Protein AF-A0AA40YHK8-F1 (afdb_monomer)

Solvent-accessible surface area (backbone atoms only — not comparable to full-atom values): 3508 Å² total; per-residue (Å²): 131,86,81,69,84,70,78,86,46,60,82,40,64,44,44,35,76,85,72,47,48,35,31,32,72,38,83,44,82,92,63,32,28,39,31,24,29,71,94,42,62,89,53,57,49,81,38,39,68,65,55,52,50,55,38,50,74,59,81

pLDDT: mean 82.91, std 14.19, range [38.75, 94.25]

Radius of gyration: 11.02 Å; Cα contacts (8 Å, |Δi|>4): 92; chains: 1; bounding box: 26×22×26 Å

Nearest PDB structures (foldseek):
  2rqt-assembly1_A  TM=6.829E-01  e=2.923E-01  Homo sapiens
  8hlo-assembly1_A  TM=7.283E-01  e=6.411E-01  Mus musculus
  2rqu-assembly1_A  TM=6.723E-01  e=5.348E-01  Homo sapiens
  7ohr-assembly1_M  TM=6.483E-01  e=7.685E-01  Saccharomyces cerevisiae S288C
  1nqn-assembly1_A-2  TM=4.695E-01  e=3.479E+00  Gallus gallus

Secondary structure (DSSP, 8-state):
---------TT-EEE-TTS-EEEEEEEETTTEEEEEESS-TT-EEEEEHHHHHHHHTT-

Mean predicted aligned error: 5.96 Å

Structure (mmCIF, N/CA/C/O backbone):
data_AF-A0AA40YHK8-F1
#
_entry.id   AF-A0AA40YHK8-F1
#
loop_
_atom_site.group_PDB
_atom_site.id
_atom_site.type_symbol
_atom_site.label_atom_id
_atom_site.label_alt_id
_atom_site.label_comp_id
_atom_site.label_asym_id
_atom_site.label_entity_id
_atom_site.label_seq_id
_atom_site.pdbx_PDB_ins_code
_atom_site.Cartn_x
_atom_site.Cartn_y
_atom_site.Cartn_z
_atom_site.occupancy
_atom_site.B_iso_or_equiv
_atom_site.auth_seq_id
_atom_site.auth_comp_id
_atom_site.auth_asym_id
_atom_site.auth_atom_id
_atom_site.pdbx_PDB_model_num
ATOM 1 N N . MET A 1 1 ? -12.167 16.557 -9.562 1.00 40.69 1 MET A N 1
ATOM 2 C CA . MET A 1 1 ? -11.398 15.765 -8.577 1.00 40.69 1 MET A CA 1
ATOM 3 C C . MET A 1 1 ? -10.141 15.293 -9.285 1.00 40.69 1 MET A C 1
ATOM 5 O O . MET A 1 1 ? -10.256 14.537 -10.239 1.00 40.69 1 MET A O 1
ATOM 9 N N . ALA A 1 2 ? -8.984 15.875 -8.959 1.00 38.75 2 ALA A N 1
ATOM 10 C CA . ALA A 1 2 ? -7.750 15.658 -9.710 1.00 38.75 2 ALA A CA 1
ATOM 11 C C . ALA A 1 2 ? -7.307 14.198 -9.574 1.00 38.75 2 ALA A C 1
ATOM 13 O O . ALA A 1 2 ? -6.949 13.749 -8.487 1.00 38.75 2 ALA A O 1
ATOM 14 N N . GLN A 1 3 ? -7.350 13.467 -10.684 1.00 45.97 3 GLN A N 1
ATOM 15 C CA . GLN A 1 3 ? -6.761 12.144 -10.806 1.00 45.97 3 GLN A CA 1
ATOM 16 C C . GLN A 1 3 ? -5.243 12.341 -10.826 1.00 45.97 3 GLN A C 1
ATOM 18 O O . GLN A 1 3 ? -4.618 12.443 -11.878 1.00 45.97 3 GLN A O 1
ATOM 23 N N . GLN A 1 4 ? -4.653 12.509 -9.640 1.00 45.59 4 GLN A N 1
ATOM 24 C CA . GLN A 1 4 ? -3.212 12.426 -9.489 1.00 45.59 4 GLN A CA 1
ATOM 25 C C . GLN A 1 4 ? -2.832 11.001 -9.872 1.00 45.59 4 GLN A C 1
ATOM 27 O O . GLN A 1 4 ? -3.089 10.049 -9.135 1.00 45.59 4 GLN A O 1
ATOM 32 N N . SER A 1 5 ? -2.202 10.858 -11.032 1.00 47.44 5 SER A N 1
ATOM 33 C CA . SER A 1 5 ? -1.256 9.781 -11.300 1.00 47.44 5 SER A CA 1
ATOM 34 C C . SER A 1 5 ? -0.117 9.905 -10.284 1.00 47.44 5 SER A C 1
ATOM 36 O O . SER A 1 5 ? 0.971 10.361 -10.614 1.00 47.44 5 SER A O 1
ATOM 38 N N . ALA A 1 6 ? -0.400 9.611 -9.013 1.00 57.69 6 ALA A N 1
ATOM 39 C CA . ALA A 1 6 ? 0.542 9.757 -7.924 1.00 57.69 6 ALA A CA 1
ATOM 40 C C . ALA A 1 6 ? 1.649 8.723 -8.136 1.00 57.69 6 ALA A C 1
ATOM 42 O O . ALA A 1 6 ? 1.429 7.505 -8.086 1.00 57.69 6 ALA A O 1
ATOM 43 N N . THR A 1 7 ? 2.836 9.218 -8.466 1.00 74.38 7 THR A N 1
ATOM 44 C CA . THR A 1 7 ? 4.071 8.445 -8.427 1.00 74.38 7 THR A CA 1
ATOM 45 C C . THR A 1 7 ? 4.222 7.892 -7.014 1.00 74.38 7 THR A C 1
ATOM 47 O O . THR A 1 7 ? 4.189 8.658 -6.057 1.00 74.38 7 THR A O 1
ATOM 50 N N . ILE A 1 8 ? 4.346 6.569 -6.877 1.00 84.19 8 ILE A N 1
ATOM 51 C CA . ILE A 1 8 ? 4.585 5.958 -5.567 1.00 84.19 8 ILE A CA 1
ATOM 52 C C . ILE A 1 8 ? 6.049 6.186 -5.213 1.00 84.19 8 ILE A C 1
ATOM 54 O O . ILE A 1 8 ? 6.953 5.766 -5.941 1.00 84.19 8 ILE A O 1
ATOM 58 N N . ASP A 1 9 ? 6.256 6.847 -4.086 1.00 83.12 9 ASP A N 1
ATOM 59 C CA . ASP A 1 9 ? 7.544 7.220 -3.519 1.00 83.12 9 ASP A CA 1
ATOM 60 C C . ASP A 1 9 ? 7.565 6.947 -2.003 1.00 83.12 9 ASP A C 1
ATOM 62 O O . ASP A 1 9 ? 6.588 6.467 -1.426 1.00 83.12 9 ASP A O 1
ATOM 66 N N . SER A 1 10 ? 8.672 7.264 -1.330 1.00 81.06 10 SER A N 1
ATOM 67 C CA . SER A 1 10 ? 8.822 7.093 0.125 1.00 81.06 10 SER A CA 1
ATOM 68 C C . SER A 1 10 ? 7.926 8.005 0.976 1.00 81.06 10 SER A C 1
ATOM 70 O O . SER A 1 10 ? 7.862 7.839 2.191 1.00 81.06 10 SER A O 1
ATOM 72 N N . LYS A 1 11 ? 7.215 8.965 0.372 1.00 84.62 11 LYS A N 1
ATOM 73 C CA . LYS A 1 11 ? 6.217 9.806 1.052 1.00 84.62 11 LYS A CA 1
ATOM 74 C C . LYS A 1 11 ? 4.806 9.241 0.914 1.00 84.62 11 LYS A C 1
ATOM 76 O O . LYS A 1 11 ? 3.887 9.734 1.569 1.00 84.62 11 LYS A O 1
ATOM 81 N N . THR A 1 12 ? 4.629 8.208 0.094 1.00 89.12 12 THR A N 1
ATOM 82 C CA . THR A 1 12 ? 3.332 7.580 -0.132 1.00 89.12 12 THR A CA 1
ATOM 83 C C . THR A 1 12 ? 2.852 6.879 1.136 1.00 89.12 12 THR A C 1
ATOM 85 O O . THR A 1 12 ? 3.512 5.989 1.680 1.00 89.12 12 THR A O 1
ATOM 88 N N . ARG A 1 13 ? 1.671 7.297 1.593 1.00 91.44 13 ARG A N 1
ATOM 89 C CA . ARG A 1 13 ? 0.954 6.770 2.755 1.00 91.44 13 ARG A CA 1
ATOM 90 C C . ARG A 1 13 ? -0.491 6.528 2.360 1.00 91.44 13 ARG A C 1
ATOM 92 O O . ARG A 1 13 ? -1.052 7.311 1.597 1.00 91.44 13 ARG A O 1
ATOM 99 N N . TRP A 1 14 ? -1.088 5.465 2.875 1.00 90.50 14 TRP A N 1
ATOM 100 C CA . TRP A 1 14 ? -2.493 5.165 2.627 1.00 90.50 14 TRP A CA 1
ATOM 101 C C . TRP A 1 14 ? -3.116 4.392 3.777 1.00 90.50 14 TRP A C 1
ATOM 103 O O . TRP A 1 14 ? -2.417 3.754 4.558 1.00 90.50 14 TRP A O 1
ATOM 113 N N . GLN A 1 15 ? -4.441 4.431 3.861 1.00 90.25 15 GLN A N 1
ATOM 114 C CA . GLN A 1 15 ? -5.204 3.603 4.782 1.00 90.25 15 GLN A CA 1
ATOM 115 C C . GLN A 1 15 ? -5.785 2.412 4.018 1.00 90.25 15 GLN A C 1
ATOM 117 O O . GLN A 1 15 ? -6.268 2.567 2.898 1.00 90.25 15 GLN A O 1
ATOM 122 N N . ASP A 1 16 ? -5.692 1.209 4.581 1.00 86.19 16 ASP A N 1
ATOM 123 C CA . ASP A 1 16 ? -6.354 0.038 4.007 1.00 86.19 16 ASP A CA 1
ATOM 124 C C . ASP A 1 16 ? -7.815 -0.090 4.470 1.00 86.19 16 ASP A C 1
ATOM 126 O O . ASP A 1 16 ? -8.263 0.591 5.390 1.00 86.19 16 ASP A O 1
ATOM 130 N N . LYS A 1 17 ? -8.549 -1.040 3.880 1.00 82.44 17 LYS A N 1
ATOM 131 C CA . LYS A 1 17 ? -9.955 -1.350 4.211 1.00 82.44 17 LYS A CA 1
ATOM 132 C C . LYS A 1 17 ? -10.237 -1.635 5.689 1.00 82.44 17 LYS A C 1
ATOM 134 O O . LYS A 1 17 ? -11.392 -1.635 6.098 1.00 82.44 17 LYS A O 1
ATOM 139 N N . LYS A 1 18 ? -9.214 -1.971 6.477 1.00 84.75 18 LYS A N 1
ATOM 140 C CA . LYS A 1 18 ? -9.337 -2.260 7.911 1.00 84.75 18 LYS A CA 1
ATOM 141 C C . LYS A 1 18 ? -9.007 -1.035 8.770 1.00 84.75 18 LYS A C 1
ATOM 143 O O . LYS A 1 18 ? -8.862 -1.183 9.979 1.00 84.75 18 LYS A O 1
ATOM 148 N N . GLY A 1 19 ? -8.843 0.1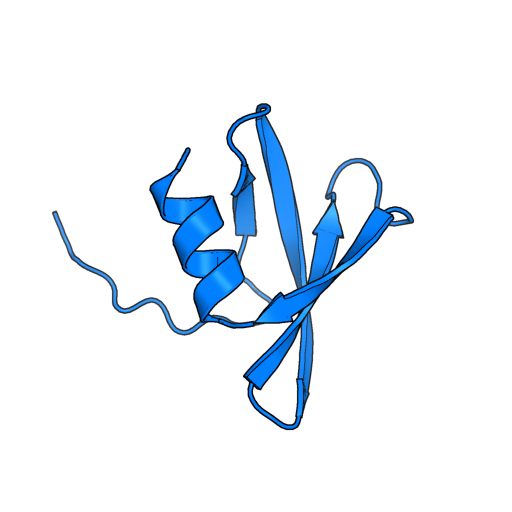43 8.164 1.00 87.00 19 GLY A N 1
ATOM 149 C CA . GLY A 1 19 ? -8.477 1.375 8.856 1.00 87.00 19 GLY A CA 1
ATOM 150 C C . GLY A 1 19 ? -6.993 1.459 9.224 1.00 87.00 19 GLY A C 1
ATOM 151 O O . GLY A 1 19 ? -6.614 2.333 9.997 1.00 87.00 19 GLY A O 1
ATOM 152 N N . ARG A 1 20 ? -6.135 0.565 8.708 1.00 89.81 20 ARG A N 1
ATOM 153 C CA . ARG A 1 20 ? -4.712 0.541 9.076 1.00 89.81 20 ARG A CA 1
ATOM 154 C C . ARG A 1 20 ? -3.901 1.436 8.151 1.00 89.81 20 ARG A C 1
ATOM 156 O O . ARG A 1 20 ? -4.014 1.312 6.931 1.00 89.81 20 ARG A O 1
ATOM 163 N N . THR A 1 21 ? -3.052 2.283 8.725 1.00 92.06 21 THR A N 1
ATOM 164 C CA . THR A 1 21 ? -2.197 3.199 7.962 1.00 92.06 21 THR A CA 1
ATOM 165 C C . THR A 1 21 ? -0.897 2.515 7.557 1.00 92.06 21 THR A C 1
ATOM 167 O O . THR A 1 21 ? -0.113 2.079 8.400 1.00 92.06 21 THR A O 1
ATOM 170 N N . TRP A 1 22 ? -0.664 2.441 6.253 1.00 92.94 22 TRP A N 1
ATOM 171 C CA . TRP A 1 22 ? 0.554 1.952 5.626 1.00 92.94 22 TRP A CA 1
ATOM 172 C C . TRP A 1 22 ? 1.373 3.110 5.071 1.00 92.94 22 TRP A C 1
ATOM 174 O O . TRP A 1 22 ? 0.833 4.125 4.625 1.00 92.94 22 TRP A O 1
ATOM 184 N N . AR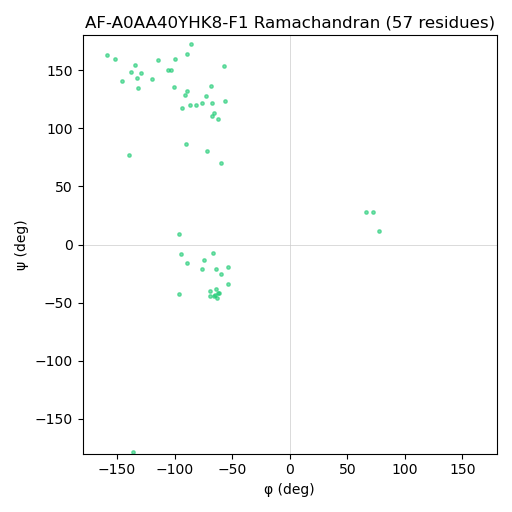G A 1 23 ? 2.691 2.932 5.050 1.00 93.25 23 ARG A N 1
ATOM 185 C CA . ARG A 1 23 ? 3.627 3.859 4.413 1.00 93.25 23 ARG A CA 1
ATOM 186 C C . ARG A 1 23 ? 4.706 3.113 3.647 1.00 93.25 23 ARG A C 1
ATOM 188 O O . ARG A 1 23 ? 5.120 2.028 4.061 1.00 93.25 23 ARG A O 1
ATOM 195 N N . VAL A 1 24 ? 5.193 3.711 2.567 1.00 92.88 24 VAL A N 1
ATOM 196 C CA . VAL A 1 24 ? 6.416 3.254 1.901 1.00 92.88 24 VAL A CA 1
ATOM 197 C C . VAL A 1 24 ? 7.617 3.631 2.768 1.00 92.88 24 VAL A C 1
ATOM 199 O O . VAL A 1 24 ? 7.769 4.778 3.173 1.00 92.88 24 VAL A O 1
ATOM 202 N N . ILE A 1 25 ? 8.460 2.650 3.065 1.00 92.06 25 ILE A N 1
ATOM 203 C CA . ILE A 1 25 ? 9.717 2.810 3.801 1.00 92.06 25 ILE A CA 1
ATOM 204 C C . ILE A 1 25 ? 10.880 2.931 2.822 1.00 92.06 25 ILE A C 1
ATOM 206 O O . ILE A 1 25 ? 11.750 3.778 2.993 1.00 92.06 25 ILE A O 1
ATOM 210 N N . GLU A 1 26 ? 10.870 2.106 1.775 1.00 90.69 26 GLU A N 1
ATOM 211 C CA . GLU A 1 26 ? 11.966 2.024 0.817 1.00 90.69 26 GLU A CA 1
ATOM 212 C C . GLU A 1 26 ? 11.438 1.736 -0.589 1.00 90.69 26 GLU A C 1
ATOM 214 O O . GLU A 1 26 ? 10.510 0.941 -0.770 1.00 90.69 26 GLU A O 1
ATOM 219 N N . ASN A 1 27 ? 12.037 2.386 -1.587 1.00 89.62 27 ASN A N 1
ATOM 220 C CA . ASN A 1 27 ? 11.829 2.071 -2.994 1.00 89.62 27 ASN A CA 1
ATOM 221 C C . ASN A 1 27 ? 12.929 1.101 -3.429 1.00 89.62 27 ASN A C 1
ATOM 223 O O . ASN A 1 27 ? 14.111 1.433 -3.378 1.00 89.62 27 ASN A O 1
ATOM 227 N N . LEU A 1 28 ? 12.524 -0.098 -3.825 1.00 87.31 28 LEU A N 1
ATOM 228 C CA . LEU A 1 28 ? 13.417 -1.162 -4.247 1.00 87.31 28 LEU A CA 1
ATOM 229 C C . LEU A 1 28 ? 13.474 -1.214 -5.771 1.00 87.31 28 LEU A C 1
ATOM 231 O O . LEU A 1 28 ? 12.568 -0.789 -6.492 1.00 87.31 28 LEU A O 1
ATOM 235 N N . HIS A 1 29 ? 14.537 -1.825 -6.280 1.00 83.00 29 HIS A N 1
ATOM 236 C CA . HIS A 1 29 ? 14.674 -2.071 -7.709 1.00 83.00 29 HIS A CA 1
ATOM 237 C C . HIS A 1 29 ? 13.487 -2.883 -8.264 1.00 83.00 29 HIS A C 1
ATOM 239 O O . HIS A 1 29 ? 12.846 -3.664 -7.557 1.00 83.00 29 HIS A O 1
ATOM 245 N N . PHE A 1 30 ? 13.218 -2.712 -9.561 1.00 83.06 30 PHE A N 1
ATOM 246 C CA . PHE A 1 30 ? 12.154 -3.414 -10.293 1.00 83.06 30 PHE A CA 1
ATOM 247 C C . PHE A 1 30 ? 10.716 -3.063 -9.869 1.00 83.06 30 PHE A C 1
ATOM 249 O O . PHE A 1 30 ? 9.807 -3.877 -10.027 1.00 83.06 30 PHE A O 1
ATOM 256 N N . GLY A 1 31 ? 10.482 -1.849 -9.357 1.00 82.19 31 GLY A N 1
ATOM 257 C CA . GLY A 1 31 ? 9.125 -1.365 -9.061 1.00 82.19 31 GLY A CA 1
ATOM 258 C C . GLY A 1 31 ? 8.484 -2.041 -7.847 1.00 82.19 31 GLY A C 1
ATOM 259 O O . GLY A 1 31 ? 7.258 -2.187 -7.779 1.00 82.19 31 GLY A O 1
ATOM 260 N N . ARG A 1 32 ? 9.321 -2.483 -6.904 1.00 90.31 32 ARG A N 1
ATOM 261 C CA . ARG A 1 32 ? 8.908 -3.007 -5.602 1.00 90.31 32 ARG A CA 1
ATOM 262 C C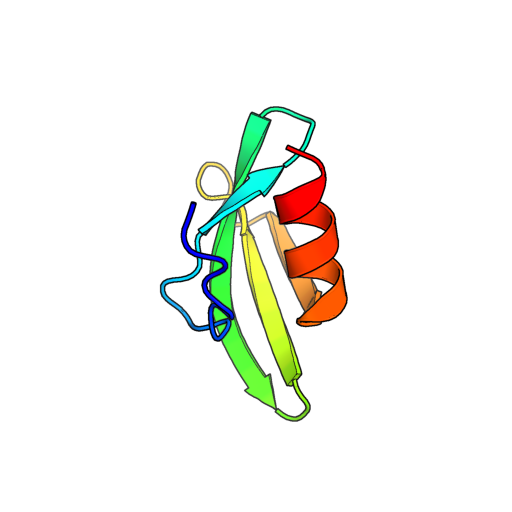 . ARG A 1 32 ? 9.142 -1.961 -4.526 1.00 90.31 32 ARG A C 1
ATOM 264 O O . ARG A 1 32 ? 10.060 -1.160 -4.609 1.00 90.31 32 ARG A O 1
ATOM 271 N N . TYR A 1 33 ? 8.324 -2.008 -3.490 1.00 92.62 33 TYR A N 1
ATOM 272 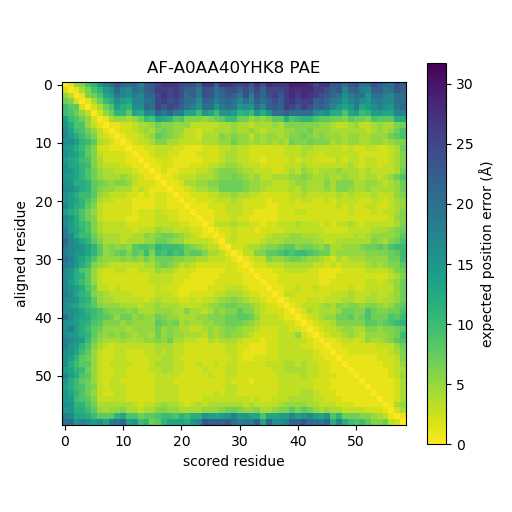C CA . TYR A 1 33 ? 8.379 -1.085 -2.371 1.00 92.62 33 TYR A CA 1
ATOM 273 C C . TYR A 1 33 ? 8.329 -1.890 -1.086 1.00 92.62 33 TYR A C 1
ATOM 275 O O . TYR A 1 33 ? 7.512 -2.804 -0.955 1.00 92.62 33 TYR A O 1
ATOM 283 N N . LEU A 1 34 ? 9.199 -1.558 -0.139 1.00 92.69 34 LEU A N 1
ATOM 284 C CA . LEU A 1 34 ? 9.042 -2.023 1.228 1.00 92.69 34 LEU A CA 1
ATOM 285 C C . LEU A 1 34 ? 8.034 -1.105 1.908 1.00 92.69 34 LEU A C 1
ATOM 287 O O . LEU A 1 34 ? 8.251 0.103 1.999 1.00 92.69 34 LEU A O 1
ATOM 291 N N . CYS A 1 35 ? 6.930 -1.667 2.376 1.00 93.19 35 CYS A N 1
ATOM 292 C CA . CYS A 1 35 ? 5.864 -0.928 3.035 1.00 93.19 35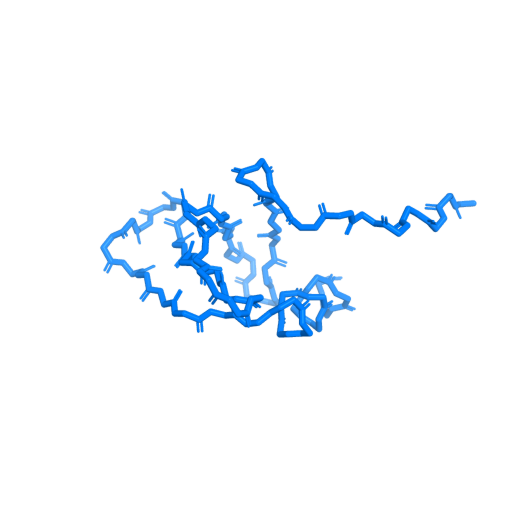 CYS A CA 1
ATOM 293 C C . CYS A 1 35 ? 5.683 -1.456 4.450 1.00 93.19 35 CYS A C 1
ATOM 295 O O . CYS A 1 35 ? 5.783 -2.659 4.673 1.00 93.19 35 CYS A O 1
ATOM 297 N N . ALA A 1 36 ? 5.403 -0.576 5.404 1.00 94.25 36 ALA A N 1
ATOM 298 C CA . ALA A 1 36 ? 5.161 -0.967 6.787 1.00 94.25 36 ALA A CA 1
ATOM 299 C C . ALA A 1 36 ? 3.938 -0.260 7.355 1.00 94.25 36 ALA A C 1
ATOM 301 O O . ALA A 1 36 ? 3.575 0.835 6.912 1.00 94.25 36 ALA A O 1
ATOM 302 N N . LEU A 1 37 ? 3.326 -0.894 8.351 1.00 93.12 37 LEU A N 1
ATOM 303 C CA . LEU A 1 37 ? 2.294 -0.261 9.156 1.00 93.12 37 LEU A CA 1
ATOM 304 C C . LEU A 1 37 ? 2.901 0.845 10.013 1.00 93.12 37 LEU A C 1
ATOM 306 O O . LEU A 1 37 ? 3.945 0.663 10.637 1.00 93.12 37 LEU A O 1
ATOM 310 N N . GLU A 1 38 ? 2.217 1.980 10.070 1.00 89.75 38 GLU A N 1
ATOM 311 C CA . GLU A 1 38 ? 2.660 3.126 10.856 1.00 89.75 38 GLU A CA 1
ATOM 312 C C . GLU A 1 38 ? 2.634 2.821 12.358 1.00 89.75 38 GLU A C 1
ATOM 314 O O . GLU A 1 38 ? 3.623 3.057 13.048 1.00 89.75 38 GLU A O 1
ATOM 319 N N . ASP A 1 39 ? 1.561 2.185 12.834 1.00 87.88 39 ASP A N 1
ATOM 320 C CA . ASP A 1 39 ? 1.400 1.807 14.245 1.00 87.88 39 ASP A CA 1
ATOM 321 C C . ASP A 1 39 ? 2.240 0.586 14.645 1.00 87.88 39 ASP A C 1
ATOM 323 O O . ASP A 1 39 ? 2.479 0.333 15.826 1.00 87.88 39 ASP A O 1
ATOM 327 N N . ARG A 1 40 ? 2.655 -0.228 13.666 1.00 87.69 40 ARG A N 1
ATOM 328 C CA . ARG A 1 40 ? 3.421 -1.462 13.893 1.00 87.69 40 ARG A CA 1
ATOM 329 C C . ARG A 1 40 ? 4.510 -1.619 12.833 1.00 87.69 40 ARG A C 1
ATOM 331 O O . ARG A 1 40 ? 4.366 -2.465 11.954 1.00 87.69 40 ARG A O 1
AT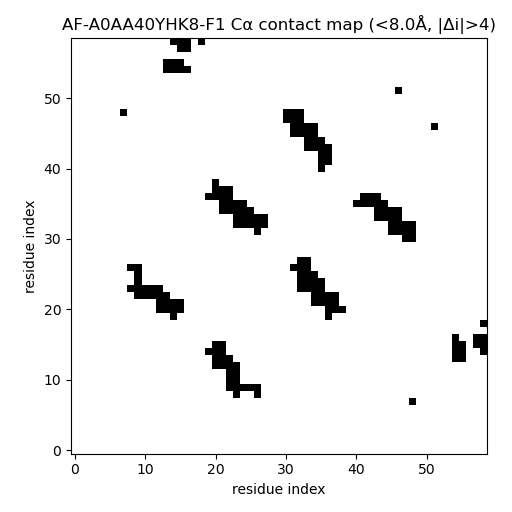OM 338 N N . PRO A 1 41 ? 5.629 -0.879 12.936 1.00 83.00 41 PRO A N 1
ATOM 339 C CA . PRO A 1 41 ? 6.686 -0.890 11.921 1.00 83.00 41 PRO A CA 1
ATOM 340 C C . PRO A 1 41 ? 7.324 -2.267 11.690 1.00 83.00 41 PRO A C 1
ATOM 342 O O . PRO A 1 41 ? 7.814 -2.541 10.600 1.00 83.00 41 PRO A O 1
ATOM 345 N N . ALA A 1 42 ? 7.287 -3.146 12.701 1.00 83.94 42 ALA A N 1
ATOM 346 C CA . ALA A 1 42 ? 7.735 -4.536 12.591 1.00 83.94 42 ALA A CA 1
ATOM 347 C C . ALA A 1 42 ? 6.886 -5.368 11.609 1.00 83.94 42 ALA A C 1
ATOM 349 O O . ALA A 1 42 ? 7.342 -6.394 11.113 1.00 83.94 42 ALA A O 1
ATOM 350 N N . LEU A 1 43 ? 5.657 -4.931 11.321 1.00 84.50 43 LEU A N 1
ATOM 351 C CA . LEU A 1 43 ? 4.812 -5.494 10.276 1.00 84.50 43 LEU A CA 1
ATOM 352 C C . LEU A 1 43 ? 5.086 -4.744 8.972 1.00 84.50 43 LEU A C 1
ATOM 354 O O . LEU A 1 43 ? 4.405 -3.773 8.629 1.00 84.50 43 LEU A O 1
ATOM 358 N N . SER A 1 44 ? 6.106 -5.215 8.261 1.00 90.50 44 SER A N 1
ATOM 359 C CA . SER A 1 44 ? 6.473 -4.752 6.929 1.00 90.50 44 SER A CA 1
ATOM 360 C C . SER A 1 44 ? 6.283 -5.850 5.880 1.00 90.50 44 SER A C 1
ATOM 362 O O . SER A 1 44 ? 6.196 -7.037 6.192 1.00 90.50 44 SER A O 1
ATOM 364 N N . GLY A 1 45 ? 6.159 -5.451 4.617 1.00 91.31 45 GLY A N 1
ATOM 365 C CA . GLY A 1 45 ? 6.019 -6.363 3.491 1.00 91.31 45 GLY A CA 1
ATOM 366 C C . GLY A 1 45 ? 6.403 -5.703 2.174 1.00 91.31 45 GLY A C 1
ATOM 367 O O . GLY A 1 45 ? 6.462 -4.478 2.071 1.00 91.31 45 GLY A O 1
ATOM 368 N N . TYR A 1 46 ? 6.648 -6.526 1.157 1.00 93.31 46 TYR A N 1
ATOM 369 C CA . TYR A 1 46 ? 6.969 -6.061 -0.190 1.00 93.31 46 TYR A CA 1
ATOM 370 C C . TYR A 1 46 ? 5.708 -5.921 -1.032 1.00 93.31 46 TYR A C 1
ATOM 372 O O . TYR A 1 46 ? 4.914 -6.854 -1.122 1.00 93.31 46 TYR A O 1
ATOM 380 N N . TRP A 1 47 ? 5.547 -4.763 -1.657 1.00 92.56 47 TRP A N 1
ATOM 381 C CA . TRP A 1 47 ? 4.380 -4.426 -2.461 1.00 92.56 47 TRP A CA 1
ATOM 382 C C . TRP A 1 47 ? 4.815 -3.901 -3.822 1.00 92.56 47 TRP A C 1
ATOM 384 O O . TRP A 1 47 ? 5.855 -3.253 -3.949 1.00 92.56 47 TRP A O 1
ATOM 394 N N . THR A 1 48 ? 4.024 -4.159 -4.857 1.00 91.81 48 THR A N 1
ATOM 395 C CA . THR A 1 48 ? 4.202 -3.500 -6.155 1.00 91.81 48 THR A CA 1
ATOM 396 C C . THR A 1 48 ? 3.398 -2.206 -6.216 1.00 91.81 48 THR A C 1
ATOM 398 O O . THR A 1 48 ? 2.446 -2.008 -5.456 1.00 91.81 48 THR A O 1
ATOM 401 N N . SER A 1 49 ? 3.702 -1.341 -7.189 1.00 88.31 49 SER A N 1
ATOM 402 C CA . SER A 1 49 ? 2.873 -0.157 -7.452 1.00 88.31 49 SER A CA 1
ATOM 403 C C . SER A 1 49 ? 1.392 -0.506 -7.660 1.00 88.31 49 SER A C 1
ATOM 405 O O . SER A 1 49 ? 0.511 0.273 -7.296 1.00 88.31 49 SER A O 1
ATOM 407 N N . LYS A 1 50 ? 1.110 -1.674 -8.257 1.00 89.31 50 LYS A N 1
ATOM 408 C CA . LYS A 1 50 ? -0.251 -2.157 -8.511 1.00 89.31 50 LYS A CA 1
ATOM 409 C C . LYS A 1 50 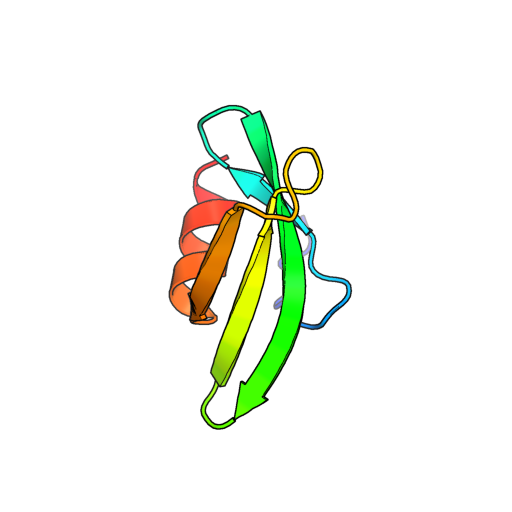? -0.962 -2.523 -7.209 1.00 89.31 50 LYS A C 1
ATOM 411 O O . LYS A 1 50 ? -2.109 -2.121 -7.033 1.00 89.31 50 LYS A O 1
ATOM 416 N N . ASP A 1 51 ? -0.282 -3.219 -6.301 1.00 89.81 51 ASP A N 1
ATOM 417 C CA . ASP A 1 51 ? -0.854 -3.635 -5.014 1.00 89.81 51 ASP A CA 1
ATOM 418 C C . ASP A 1 51 ? -1.191 -2.423 -4.142 1.00 89.81 51 ASP A C 1
ATOM 420 O O . ASP A 1 51 ? -2.281 -2.339 -3.577 1.00 89.81 51 ASP A O 1
ATOM 424 N N . ILE A 1 52 ? -0.286 -1.439 -4.095 1.00 88.88 52 ILE A N 1
ATOM 425 C CA . ILE A 1 52 ? -0.476 -0.204 -3.320 1.00 88.88 52 ILE A CA 1
ATOM 426 C C . ILE A 1 52 ? -1.671 0.580 -3.872 1.00 88.88 52 ILE A C 1
ATOM 428 O O . ILE A 1 52 ? -2.552 0.978 -3.115 1.00 88.88 52 ILE A O 1
ATOM 432 N N . ARG A 1 53 ? -1.770 0.741 -5.200 1.00 87.19 53 ARG A N 1
ATOM 433 C CA . ARG A 1 53 ? -2.931 1.390 -5.839 1.00 87.19 53 ARG A CA 1
ATOM 434 C C . ARG A 1 53 ? -4.240 0.652 -5.576 1.00 87.19 53 ARG A C 1
ATOM 436 O O . ARG A 1 53 ? -5.245 1.301 -5.304 1.00 87.19 53 ARG A O 1
ATOM 443 N N . ALA A 1 54 ? -4.234 -0.678 -5.631 1.00 88.69 54 ALA A N 1
ATOM 444 C CA . ALA A 1 54 ? -5.416 -1.482 -5.334 1.00 88.69 54 ALA A CA 1
ATOM 445 C C . ALA A 1 54 ? -5.861 -1.330 -3.870 1.00 88.69 54 ALA A C 1
ATOM 447 O O . ALA A 1 54 ? -7.059 -1.257 -3.602 1.00 88.69 54 ALA A O 1
ATOM 448 N N . ALA A 1 55 ? -4.916 -1.237 -2.930 1.00 86.94 55 ALA A N 1
ATOM 449 C CA . ALA A 1 55 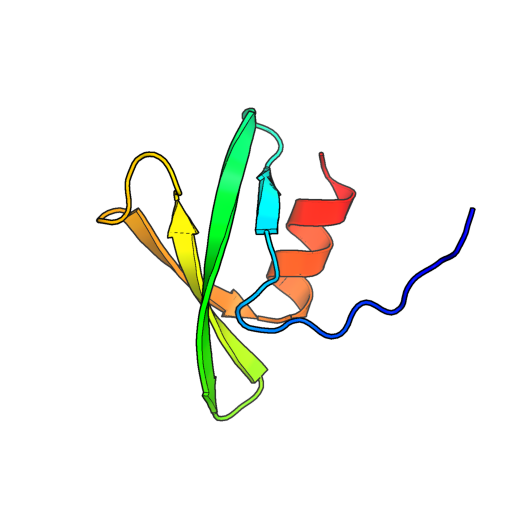? -5.232 -0.977 -1.531 1.00 86.94 55 ALA A CA 1
ATOM 450 C C . ALA A 1 55 ? -5.759 0.446 -1.301 1.00 86.94 55 ALA A C 1
ATOM 452 O O . ALA A 1 55 ? -6.729 0.596 -0.565 1.00 86.94 55 ALA A O 1
ATOM 453 N N . MET A 1 56 ? -5.188 1.454 -1.970 1.00 85.44 56 MET A N 1
ATOM 454 C CA . MET A 1 56 ? -5.660 2.846 -1.915 1.00 85.44 56 MET A CA 1
ATOM 455 C C . MET A 1 56 ? -7.081 3.021 -2.457 1.00 85.44 56 MET A C 1
ATOM 457 O O . MET A 1 56 ? -7.872 3.740 -1.866 1.00 85.44 56 MET A O 1
ATOM 461 N N . ALA A 1 57 ? -7.421 2.366 -3.570 1.00 81.38 57 ALA A N 1
ATOM 462 C CA . ALA A 1 57 ? -8.753 2.460 -4.176 1.00 81.38 57 ALA A CA 1
ATOM 463 C C . ALA A 1 57 ? -9.834 1.683 -3.404 1.00 81.38 57 ALA A C 1
ATOM 465 O O . ALA A 1 57 ? -11.019 1.804 -3.703 1.00 81.38 57 ALA A O 1
ATOM 466 N N . GLY A 1 58 ? -9.422 0.821 -2.474 1.00 67.06 58 GLY A N 1
ATOM 467 C CA . GLY A 1 58 ? -10.331 0.015 -1.678 1.00 67.06 58 GLY A CA 1
ATOM 468 C C . GLY A 1 58 ? -10.806 0.675 -0.386 1.00 67.06 58 GLY A C 1
ATOM 469 O O . GLY A 1 58 ? -11.738 0.127 0.197 1.00 67.06 58 GLY A O 1
ATOM 470 N N . GLY A 1 59 ? -10.143 1.743 0.071 1.00 52.25 59 GLY A N 1
ATOM 471 C CA . GLY A 1 59 ? -10.429 2.453 1.324 1.00 52.25 59 GLY A CA 1
ATOM 472 C C . GLY A 1 59 ? -11.545 3.479 1.209 1.00 52.25 59 GLY A C 1
ATOM 473 O O . GLY A 1 59 ? -11.738 4.022 0.100 1.00 52.25 59 GLY A O 1
#

Organism: Stenotrophomonas malto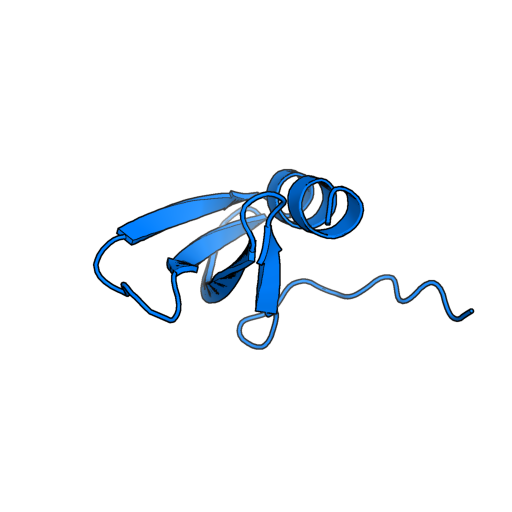philia (NCBI:txid40324)

Foldseek 3Di:
DDPPPDDQDQQDWAAFPVRWIKGFNDQDPPQKTWMATPVGRVRIDIDHPVRSVVRRVRD

Sequence (59 aa):
MAQQSATIDSKTRWQDKKGRTWRVIENLHFGRYLCALEDRPALSGYWTSKDIRAAMAGG